Protein AF-A0A924Z614-F1 (afdb_monomer)

Secondary structure (DSSP, 8-state):
-----------B-HHHHHHHHHHH--S-PPPP-PPPHHHHHHHHHHSHHHHHHHHHHHHHHHTT-HHHHHHHHHHHHHHHHHHHHHHHHHHHHHHHHHHHH--PPP--BTTB--

Solvent-accessible surface area (backbone atoms only — not comparable to full-atom values): 6818 Å² total; per-residue (Å²): 142,79,84,80,80,72,80,83,72,43,51,52,40,71,65,59,49,53,50,46,41,70,74,73,44,73,101,63,79,77,79,77,77,76,80,46,72,68,56,54,54,55,52,51,63,67,34,70,66,50,47,50,51,53,50,50,29,51,47,29,47,73,73,66,38,51,68,62,16,50,51,49,50,50,52,51,52,51,52,52,51,48,51,59,53,48,53,59,51,53,55,51,51,53,50,52,52,51,65,74,56,57,88,75,79,87,54,49,42,69,60,36,80,104

Structure (mmCIF, N/CA/C/O backbone):
data_AF-A0A924Z614-F1
#
_entry.id   AF-A0A924Z614-F1
#
loop_
_atom_site.group_PDB
_atom_site.id
_atom_site.type_symbol
_atom_site.label_atom_id
_atom_site.label_alt_id
_atom_site.label_comp_id
_atom_site.label_asym_id
_atom_site.label_entity_id
_atom_site.label_seq_id
_atom_site.pdbx_PDB_ins_code
_atom_site.Cartn_x
_atom_site.Cartn_y
_atom_site.Cartn_z
_atom_site.occupancy
_atom_site.B_iso_or_equiv
_atom_site.auth_seq_id
_atom_site.auth_comp_id
_atom_site.auth_asym_id
_atom_site.auth_atom_id
_atom_site.pdbx_PDB_model_num
ATOM 1 N N . MET A 1 1 ? -10.675 27.454 47.982 1.00 48.25 1 MET A N 1
ATOM 2 C CA . MET A 1 1 ? -10.725 26.067 47.472 1.00 48.25 1 MET A CA 1
ATOM 3 C C . MET A 1 1 ? -12.167 25.591 47.541 1.00 48.25 1 MET A C 1
ATOM 5 O O . MET A 1 1 ? -12.594 25.146 48.593 1.00 48.25 1 MET A O 1
ATOM 9 N N . THR A 1 2 ? -12.934 25.720 46.464 1.00 43.28 2 THR A N 1
ATOM 10 C CA . THR A 1 2 ? -14.265 25.103 46.355 1.00 43.28 2 THR A CA 1
ATOM 11 C C . THR A 1 2 ? -14.354 24.495 44.966 1.00 43.28 2 THR A C 1
ATOM 13 O O . THR A 1 2 ? -14.625 25.180 43.987 1.00 43.28 2 THR A O 1
ATOM 16 N N . ALA A 1 3 ? -14.014 23.209 44.880 1.00 51.31 3 ALA A N 1
ATOM 17 C CA . ALA A 1 3 ? -14.248 22.415 43.687 1.00 51.31 3 ALA A CA 1
ATOM 18 C C . ALA A 1 3 ? -15.766 22.273 43.523 1.00 51.31 3 ALA A C 1
ATOM 20 O O . ALA A 1 3 ? -16.432 21.674 44.367 1.00 51.31 3 ALA A O 1
ATOM 21 N N . THR A 1 4 ? -16.323 22.869 42.474 1.00 51.91 4 THR A N 1
ATOM 22 C CA . THR A 1 4 ? -17.692 22.617 42.028 1.00 51.91 4 THR A CA 1
ATOM 23 C C . THR A 1 4 ? -17.805 21.136 41.679 1.00 51.91 4 THR A C 1
ATOM 25 O O . THR A 1 4 ? -17.219 20.669 40.706 1.00 51.91 4 THR A O 1
ATOM 28 N N . ALA A 1 5 ? -18.512 20.371 42.511 1.00 57.16 5 ALA A N 1
ATOM 29 C CA . ALA A 1 5 ? -18.805 18.972 42.241 1.00 57.16 5 ALA A CA 1
ATOM 30 C C . ALA A 1 5 ? -19.811 18.901 41.084 1.00 57.16 5 ALA A C 1
ATOM 32 O O . ALA A 1 5 ? -21.004 19.128 41.277 1.00 57.16 5 ALA A O 1
ATOM 33 N N . THR A 1 6 ? -19.329 18.632 39.872 1.00 62.25 6 THR A N 1
ATOM 34 C CA . THR A 1 6 ? -20.188 18.350 38.718 1.00 62.25 6 THR A CA 1
ATOM 35 C C . THR A 1 6 ? -21.057 17.128 39.043 1.00 62.25 6 THR A C 1
ATOM 37 O O . THR A 1 6 ? -20.505 16.111 39.483 1.00 62.25 6 THR A O 1
ATOM 40 N N . PRO A 1 7 ? -22.391 17.188 38.868 1.00 63.25 7 PRO A N 1
ATOM 41 C CA . PRO A 1 7 ? -23.253 16.029 39.067 1.00 63.25 7 PRO A CA 1
ATOM 42 C C . PRO A 1 7 ? -22.748 14.860 38.214 1.00 63.25 7 PRO A C 1
ATOM 44 O O . PRO A 1 7 ? -22.509 15.025 37.019 1.00 63.25 7 PRO A O 1
ATOM 47 N N . ARG A 1 8 ? -22.554 13.678 38.815 1.00 69.50 8 ARG A N 1
ATOM 48 C CA . ARG A 1 8 ? -22.259 12.467 38.040 1.00 69.50 8 ARG A CA 1
ATOM 49 C C . ARG A 1 8 ? -23.538 12.050 37.331 1.00 69.50 8 ARG A C 1
ATOM 51 O O . ARG A 1 8 ? -24.411 11.443 37.947 1.00 69.50 8 ARG A O 1
ATOM 58 N N . GLU A 1 9 ? -23.657 12.406 36.060 1.00 79.62 9 GLU A N 1
ATOM 59 C CA . GLU A 1 9 ? -24.752 11.914 35.234 1.00 79.62 9 GLU A CA 1
ATOM 60 C C . GLU A 1 9 ? -24.675 10.382 35.124 1.00 79.62 9 GLU A C 1
ATOM 62 O O . GLU A 1 9 ? -23.574 9.839 35.009 1.00 79.62 9 GLU A O 1
ATOM 67 N N . PRO A 1 10 ? -25.814 9.666 35.163 1.00 81.38 10 PRO A N 1
ATOM 68 C CA . PRO A 1 10 ? -25.871 8.202 35.250 1.00 81.38 10 PRO A CA 1
ATOM 69 C C . PRO A 1 10 ? -25.364 7.449 34.002 1.00 81.38 10 PRO A C 1
ATOM 71 O O . PRO A 1 10 ? -25.465 6.225 33.938 1.00 81.38 10 PRO A O 1
ATOM 74 N N . GLY A 1 11 ? -24.772 8.135 33.024 1.00 86.06 11 GLY A N 1
ATOM 75 C CA . GLY A 1 11 ? -24.385 7.539 31.749 1.00 86.06 11 GLY A CA 1
ATOM 76 C C . GLY A 1 11 ? -25.604 7.206 30.885 1.00 86.06 11 GLY A C 1
ATOM 77 O O . GLY A 1 11 ? -26.749 7.441 31.273 1.00 86.06 11 GLY A O 1
ATOM 78 N N . LEU A 1 12 ? -25.360 6.682 29.683 1.00 90.25 12 LEU A N 1
ATOM 79 C CA . LEU A 1 12 ? -26.441 6.306 28.768 1.00 90.25 12 LEU A CA 1
ATOM 80 C C . LEU A 1 12 ? -27.204 5.089 29.298 1.00 90.25 12 LEU A C 1
ATOM 82 O O . LEU A 1 12 ? -26.605 4.174 29.876 1.00 9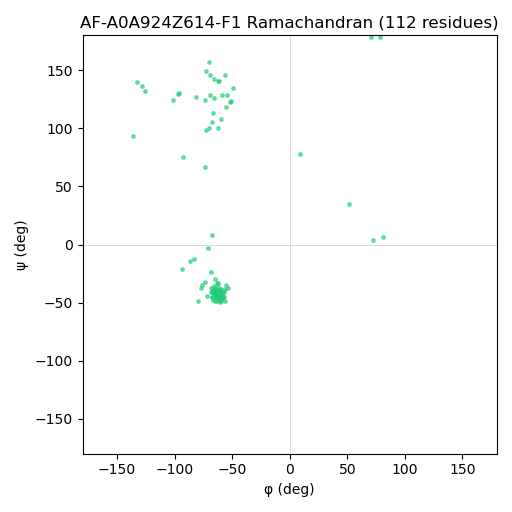0.25 12 LEU A O 1
ATOM 86 N N . SER A 1 13 ? -28.514 5.046 29.038 1.00 91.25 13 SER A N 1
ATOM 87 C CA . SER A 1 13 ? -29.279 3.828 29.289 1.00 91.25 13 SER A CA 1
ATOM 88 C C . SER A 1 13 ? -28.909 2.729 28.294 1.00 91.25 13 SER A C 1
ATOM 90 O O . SER A 1 13 ? -28.457 3.002 27.174 1.00 91.25 13 SER A O 1
ATOM 92 N N . THR A 1 14 ? -29.148 1.469 28.659 1.00 90.38 14 THR A N 1
ATOM 93 C CA . THR A 1 14 ? -28.920 0.342 27.739 1.00 90.38 14 THR A CA 1
ATOM 94 C C . THR A 1 14 ? -29.696 0.498 26.423 1.00 90.38 14 THR A C 1
ATOM 96 O O . THR A 1 14 ? -29.148 0.223 25.354 1.00 90.38 14 THR A O 1
ATOM 99 N N . THR A 1 15 ? -30.926 1.016 26.476 1.00 92.62 15 THR A N 1
ATOM 100 C CA . THR A 1 15 ? -31.752 1.315 25.296 1.00 92.62 15 THR A CA 1
ATOM 101 C C . THR A 1 15 ? -31.181 2.443 24.439 1.00 92.62 15 THR A C 1
ATOM 103 O O . THR A 1 15 ? -31.045 2.263 23.233 1.00 92.62 15 THR A O 1
ATOM 106 N N . GLN A 1 16 ? -30.787 3.573 25.036 1.00 91.94 16 GLN A N 1
ATOM 107 C CA . GLN A 1 16 ? -30.197 4.699 24.298 1.00 91.94 16 GLN A CA 1
ATOM 108 C C . GLN A 1 16 ? -28.894 4.305 23.612 1.00 91.94 16 GLN A C 1
ATOM 110 O O . GLN A 1 16 ? -28.629 4.695 22.480 1.00 91.94 16 GLN A O 1
ATOM 115 N N . ALA A 1 17 ? -28.071 3.515 24.292 1.00 91.44 17 ALA A N 1
ATOM 116 C CA . ALA A 1 17 ? -26.808 3.088 23.733 1.00 91.44 17 ALA A CA 1
ATOM 117 C C . ALA A 1 17 ? -26.976 2.023 22.635 1.00 91.44 17 ALA A C 1
ATOM 119 O O . ALA A 1 17 ? -26.188 2.011 21.695 1.00 91.44 17 ALA A O 1
ATOM 120 N N . ALA A 1 18 ? -27.995 1.159 22.718 1.00 93.38 18 ALA A N 1
ATOM 121 C CA . ALA A 1 18 ? -28.350 0.250 21.625 1.00 93.38 18 ALA A CA 1
ATOM 122 C C . ALA A 1 18 ? -28.869 1.017 20.401 1.00 93.38 18 ALA A C 1
ATOM 124 O O . ALA A 1 18 ? -28.501 0.695 19.276 1.00 93.38 18 ALA A O 1
ATOM 125 N N . GLN A 1 19 ? -29.670 2.061 20.629 1.00 95.69 19 GLN A N 1
ATOM 126 C CA . GLN A 1 19 ? -30.159 2.925 19.563 1.00 95.69 19 GLN A CA 1
ATOM 127 C C . GLN A 1 19 ? -29.007 3.659 18.865 1.00 95.69 19 GLN A C 1
ATOM 129 O O . GLN A 1 19 ? -28.884 3.572 17.649 1.00 95.69 19 GLN A O 1
ATOM 134 N N . ARG A 1 20 ? -28.099 4.280 19.628 1.00 93.12 20 ARG A N 1
ATOM 135 C CA . ARG A 1 20 ? -26.906 4.923 19.055 1.00 93.12 20 ARG A CA 1
ATOM 136 C C . ARG A 1 20 ? -25.992 3.942 18.339 1.00 93.12 20 ARG A C 1
ATOM 138 O O . ARG A 1 20 ? -25.459 4.271 17.296 1.00 93.12 20 ARG A O 1
ATOM 145 N N . LEU A 1 21 ? -25.840 2.718 18.842 1.00 93.19 21 LEU A N 1
ATOM 146 C CA . LEU A 1 21 ? -25.066 1.697 18.133 1.00 93.19 21 LEU A CA 1
ATOM 147 C C . LEU A 1 21 ? -25.686 1.343 16.770 1.00 93.19 21 LEU A C 1
ATOM 149 O O . LEU A 1 21 ? -24.950 1.022 15.843 1.00 93.19 21 LEU A O 1
ATOM 153 N N . ALA A 1 22 ? -27.014 1.389 16.644 1.00 94.94 22 ALA A N 1
ATOM 154 C CA . ALA A 1 22 ? -27.699 1.159 15.375 1.00 94.94 22 ALA A CA 1
ATOM 155 C C . ALA A 1 22 ? -27.605 2.364 14.421 1.00 94.94 22 ALA A C 1
ATOM 157 O O . ALA A 1 22 ? -27.531 2.164 13.212 1.00 94.94 22 ALA A O 1
ATOM 158 N N . GLU A 1 23 ? -27.610 3.589 14.954 1.00 95.69 23 GLU A N 1
ATOM 159 C CA . GLU A 1 23 ? -27.530 4.836 14.179 1.00 95.69 23 GLU A CA 1
ATOM 160 C C . GLU A 1 23 ? -26.092 5.159 13.738 1.00 95.69 23 GLU A C 1
ATOM 162 O O . GLU A 1 23 ? -25.847 5.417 12.561 1.00 95.69 23 GLU A O 1
ATOM 167 N N . ASP A 1 24 ? -25.140 5.097 14.670 1.00 92.94 24 ASP A N 1
ATOM 168 C CA . ASP A 1 24 ? -23.743 5.501 14.473 1.00 92.94 24 ASP A CA 1
ATOM 169 C C . ASP A 1 24 ? -22.841 4.326 14.059 1.00 92.94 24 ASP A C 1
ATOM 171 O O . ASP A 1 24 ? -21.760 4.519 13.499 1.00 92.94 24 ASP A O 1
ATOM 175 N N . GLY A 1 25 ? -23.269 3.092 14.340 1.00 90.31 25 GLY A N 1
ATOM 176 C CA . GLY A 1 25 ? -22.445 1.901 14.169 1.00 90.31 25 GLY A CA 1
ATOM 177 C C . GLY A 1 25 ? -21.422 1.698 15.298 1.00 90.31 25 GLY A C 1
ATOM 178 O O . GLY A 1 25 ? -21.350 2.461 16.267 1.00 90.31 25 GLY A O 1
ATOM 179 N N . PRO A 1 26 ? -20.633 0.612 15.233 1.00 87.69 26 PRO A N 1
ATOM 180 C CA . PRO A 1 26 ? -19.600 0.343 16.224 1.00 87.69 26 PRO A CA 1
ATOM 181 C C . PRO A 1 26 ? -18.494 1.401 16.160 1.00 87.69 26 PRO A C 1
ATOM 183 O O . PRO A 1 26 ? -18.061 1.791 15.078 1.00 87.69 26 PRO A O 1
ATOM 186 N N . ASN A 1 27 ? -17.962 1.789 17.324 1.00 86.44 27 ASN A N 1
ATOM 187 C CA . ASN A 1 27 ? -16.755 2.615 17.422 1.00 86.44 27 ASN A CA 1
ATOM 188 C C . ASN A 1 27 ? -15.508 1.783 17.067 1.00 86.44 27 ASN A C 1
ATOM 190 O O . ASN A 1 27 ? -14.689 1.447 17.922 1.00 86.44 27 ASN A O 1
ATOM 194 N N . ALA A 1 28 ? -15.425 1.382 15.804 1.00 77.00 28 ALA A N 1
ATOM 195 C CA . ALA A 1 28 ? -14.323 0.652 15.219 1.00 77.00 28 ALA A CA 1
ATOM 196 C C . ALA A 1 28 ? -13.848 1.421 13.989 1.00 77.00 28 ALA A C 1
ATOM 198 O O . ALA A 1 28 ? -14.642 1.822 13.139 1.00 77.00 28 ALA A O 1
ATOM 199 N N . LEU A 1 29 ? -12.535 1.614 13.887 1.00 69.50 29 LEU A N 1
ATOM 200 C CA . LEU A 1 29 ? -11.941 2.120 12.657 1.00 69.50 29 LEU A CA 1
ATOM 201 C C . LEU A 1 29 ? -12.210 1.105 11.534 1.00 69.50 29 LEU A C 1
ATOM 203 O O . LEU A 1 29 ? -12.103 -0.103 11.786 1.00 69.50 29 LEU A O 1
ATOM 207 N N . PRO A 1 30 ? -12.522 1.560 10.306 1.00 67.31 30 PRO A N 1
ATOM 208 C CA . PRO A 1 30 ? -12.591 0.678 9.152 1.00 67.31 30 PRO A CA 1
ATOM 209 C C . PRO A 1 30 ? -11.323 -0.173 9.096 1.00 67.31 30 PRO A C 1
ATOM 211 O O . PRO A 1 30 ? -10.221 0.345 9.296 1.00 67.31 30 PRO A O 1
ATOM 214 N N . ALA A 1 31 ? -11.463 -1.479 8.857 1.00 65.31 31 ALA A N 1
ATOM 215 C CA . ALA A 1 31 ? -10.298 -2.308 8.589 1.00 65.31 31 ALA A CA 1
ATOM 216 C C . ALA A 1 31 ? -9.558 -1.677 7.404 1.00 65.31 31 ALA A C 1
ATOM 218 O O . ALA A 1 31 ? -10.152 -1.514 6.335 1.00 65.31 31 ALA A O 1
ATOM 219 N N . GLY A 1 32 ? -8.309 -1.254 7.627 1.00 61.78 32 GLY A N 1
ATOM 220 C CA . GLY A 1 32 ? -7.493 -0.636 6.591 1.00 61.78 32 GLY A CA 1
ATOM 221 C C . GLY A 1 32 ? -7.518 -1.531 5.361 1.00 61.78 32 GLY A C 1
ATOM 222 O O . GLY A 1 32 ? -7.258 -2.734 5.454 1.00 61.78 32 GLY A O 1
ATOM 223 N N . GLN A 1 33 ? -7.939 -0.976 4.229 1.00 62.31 33 GLN A N 1
ATOM 224 C CA . GLN A 1 33 ? -8.016 -1.735 2.995 1.00 62.31 33 GLN A CA 1
ATOM 225 C C . GLN A 1 33 ? -6.578 -2.059 2.599 1.00 62.31 33 GLN A C 1
ATOM 227 O O . GLN A 1 33 ? -5.840 -1.160 2.204 1.00 62.31 33 GLN A O 1
ATOM 232 N N . ARG A 1 34 ? -6.168 -3.321 2.785 1.00 68.81 34 ARG A N 1
ATOM 233 C CA . ARG A 1 34 ? -4.810 -3.764 2.451 1.00 68.81 34 ARG A CA 1
ATOM 234 C C . ARG A 1 34 ? -4.510 -3.351 1.024 1.00 68.81 34 ARG A C 1
ATOM 236 O O . ARG A 1 34 ? -5.262 -3.718 0.110 1.00 68.81 34 ARG A O 1
ATOM 243 N N . ARG A 1 35 ? -3.443 -2.581 0.827 1.00 76.38 35 ARG A N 1
ATOM 244 C CA . ARG A 1 35 ? -3.082 -2.155 -0.523 1.00 76.38 35 ARG A CA 1
ATOM 245 C C . ARG A 1 35 ? -2.688 -3.399 -1.306 1.00 76.38 35 ARG A C 1
ATOM 247 O O . ARG A 1 35 ? -1.866 -4.203 -0.873 1.00 76.38 35 ARG A O 1
ATOM 254 N N . THR A 1 36 ? -3.323 -3.613 -2.454 1.00 85.56 36 THR A N 1
ATOM 255 C CA . THR A 1 36 ? -2.960 -4.755 -3.299 1.00 85.56 36 THR A CA 1
ATOM 256 C C . THR A 1 36 ? -1.614 -4.484 -3.964 1.00 85.56 36 THR A C 1
ATOM 258 O O . THR A 1 36 ? -1.301 -3.341 -4.292 1.00 85.56 36 THR A O 1
ATOM 261 N N . LEU A 1 37 ? -0.832 -5.535 -4.226 1.00 83.38 37 LEU A N 1
ATOM 262 C CA . LEU A 1 37 ? 0.453 -5.402 -4.926 1.00 83.38 37 LEU A CA 1
ATOM 263 C C . LEU A 1 37 ? 0.305 -4.662 -6.266 1.00 83.38 37 LEU A C 1
ATOM 265 O O . LEU A 1 37 ? 1.143 -3.838 -6.614 1.00 83.38 37 LEU A O 1
ATOM 269 N N . LEU A 1 38 ? -0.796 -4.907 -6.985 1.00 87.25 38 LEU A N 1
ATOM 270 C CA . LEU A 1 38 ? -1.108 -4.217 -8.237 1.00 87.25 38 LEU A CA 1
ATOM 271 C C . LEU A 1 38 ? -1.376 -2.722 -8.036 1.00 87.25 38 LEU A C 1
ATOM 273 O O . LEU A 1 38 ? -0.953 -1.923 -8.866 1.00 87.25 38 LEU A O 1
ATOM 277 N N . ALA A 1 39 ? -2.049 -2.339 -6.947 1.00 89.50 39 ALA A N 1
ATOM 278 C CA . ALA A 1 39 ? -2.289 -0.934 -6.632 1.00 89.50 39 ALA A CA 1
ATOM 279 C C . ALA A 1 39 ? -0.980 -0.194 -6.328 1.00 89.50 39 ALA A C 1
ATOM 281 O O . ALA A 1 39 ? -0.782 0.907 -6.831 1.00 89.50 39 ALA A O 1
ATOM 282 N N . ILE A 1 40 ? -0.069 -0.819 -5.573 1.00 88.00 40 ILE A N 1
ATOM 283 C CA . ILE A 1 40 ? 1.231 -0.221 -5.237 1.00 88.00 40 ILE A CA 1
ATOM 284 C C . ILE A 1 40 ? 2.078 -0.049 -6.500 1.00 88.00 40 ILE A C 1
ATOM 286 O O . ILE A 1 40 ? 2.568 1.041 -6.764 1.00 88.00 40 ILE A O 1
ATOM 290 N N . VAL A 1 41 ? 2.187 -1.091 -7.334 1.00 88.62 41 VAL A N 1
ATOM 291 C CA . VAL A 1 41 ? 2.919 -1.001 -8.609 1.00 88.62 41 VAL A CA 1
ATOM 292 C C . VAL A 1 41 ? 2.309 0.062 -9.525 1.00 88.62 41 VAL A C 1
ATOM 294 O O . VAL A 1 41 ? 3.042 0.844 -10.123 1.00 88.62 41 VAL A O 1
ATOM 297 N N . GLY A 1 42 ? 0.978 0.113 -9.628 1.00 92.00 42 GLY A N 1
ATOM 298 C CA . GLY A 1 42 ? 0.281 1.109 -10.439 1.00 92.00 42 GLY A CA 1
ATOM 299 C C . GLY A 1 42 ? 0.561 2.543 -9.991 1.00 92.00 42 GLY A C 1
ATOM 300 O O . GLY A 1 42 ? 0.822 3.398 -10.832 1.00 92.00 42 GLY A O 1
ATOM 301 N N . GLU A 1 43 ? 0.560 2.797 -8.683 1.00 90.31 43 GLU A N 1
ATOM 302 C CA . GLU A 1 43 ? 0.890 4.106 -8.115 1.00 90.31 43 GLU A CA 1
ATOM 303 C C . GLU A 1 43 ? 2.366 4.464 -8.336 1.00 90.31 43 GLU A C 1
ATOM 305 O O . GLU A 1 43 ? 2.654 5.553 -8.826 1.00 90.31 43 GLU A O 1
ATOM 310 N N . THR A 1 44 ? 3.298 3.534 -8.094 1.00 89.19 44 THR A N 1
ATOM 311 C CA . THR A 1 44 ? 4.733 3.773 -8.325 1.00 89.19 44 THR A CA 1
ATOM 312 C C . THR A 1 44 ? 5.034 4.106 -9.789 1.00 89.19 44 THR A C 1
ATOM 314 O O . THR A 1 44 ? 5.842 4.986 -10.070 1.00 89.19 44 THR A O 1
ATOM 317 N N . LEU A 1 45 ? 4.359 3.456 -10.743 1.00 88.50 45 LEU A N 1
ATOM 318 C CA . LEU A 1 45 ? 4.510 3.762 -12.172 1.00 88.50 45 LEU A CA 1
ATOM 319 C C . LEU A 1 45 ? 3.958 5.143 -12.562 1.00 88.50 45 LEU A C 1
ATOM 321 O O . LEU A 1 45 ? 4.381 5.696 -13.577 1.00 88.50 45 LEU A O 1
ATOM 325 N N . GLN A 1 46 ? 3.018 5.693 -11.789 1.00 93.56 46 GLN A N 1
ATOM 326 C CA . GLN A 1 46 ? 2.461 7.033 -12.003 1.00 93.56 46 GLN A CA 1
ATO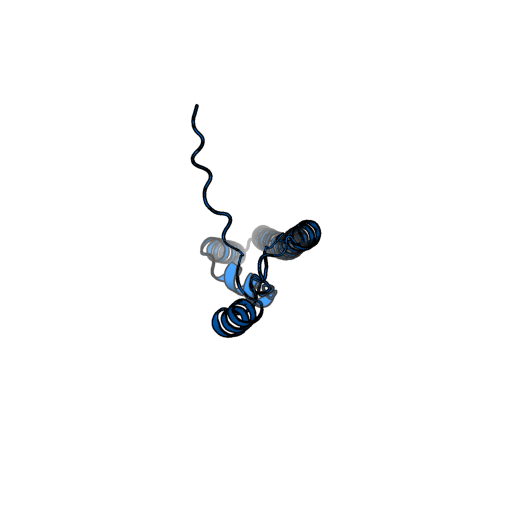M 327 C C . GLN A 1 46 ? 3.334 8.140 -11.401 1.00 93.56 46 GLN A C 1
ATOM 329 O O . GLN A 1 46 ? 3.129 9.315 -11.713 1.00 93.56 46 GLN A O 1
ATOM 334 N N . GLU A 1 47 ? 4.321 7.798 -10.569 1.00 93.75 47 GLU A N 1
ATOM 335 C CA . GLU A 1 47 ? 5.227 8.787 -10.003 1.00 93.75 47 GLU A CA 1
ATOM 336 C C . GLU A 1 47 ? 6.148 9.381 -11.086 1.00 93.75 47 GLU A C 1
ATOM 338 O O . GLU A 1 47 ? 6.856 8.644 -11.783 1.00 93.75 47 GLU A O 1
ATOM 343 N N . PRO A 1 48 ? 6.230 10.722 -11.203 1.00 93.38 48 PRO A N 1
ATOM 344 C CA . PRO A 1 48 ? 7.048 11.379 -12.224 1.00 93.38 48 PRO A CA 1
ATOM 345 C C . PRO A 1 48 ? 8.520 10.949 -12.208 1.00 93.38 48 PRO A C 1
ATOM 347 O O . PRO A 1 48 ? 9.161 10.846 -13.254 1.00 93.38 48 PRO A O 1
ATOM 350 N N . MET A 1 49 ? 9.057 10.673 -11.017 1.00 92.38 49 MET A N 1
ATOM 351 C CA . MET A 1 49 ? 10.443 10.247 -10.834 1.00 92.38 49 MET A CA 1
ATOM 352 C C . MET A 1 49 ? 10.70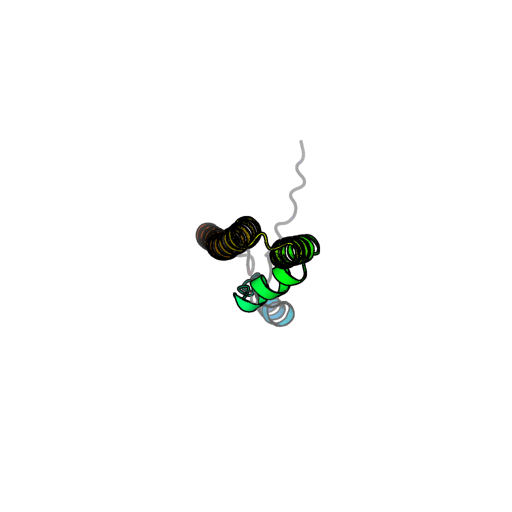2 8.863 -11.436 1.00 92.38 49 MET A C 1
ATOM 354 O O . MET A 1 49 ? 11.733 8.654 -12.073 1.00 92.38 49 MET A O 1
ATOM 358 N N . PHE A 1 50 ? 9.755 7.934 -11.289 1.00 90.94 50 PHE A N 1
ATOM 359 C CA . PHE A 1 50 ? 9.865 6.591 -11.852 1.00 90.94 50 PHE A CA 1
ATOM 360 C C . PHE A 1 50 ? 9.790 6.629 -13.381 1.00 90.94 50 PHE A C 1
ATOM 362 O O . PHE A 1 50 ? 10.592 5.991 -14.063 1.00 90.94 50 PHE A O 1
ATOM 369 N N . GLY A 1 51 ? 8.899 7.462 -13.929 1.00 90.94 51 GLY A N 1
ATOM 370 C CA . GLY A 1 51 ? 8.848 7.736 -15.366 1.00 90.94 51 GLY A CA 1
ATOM 371 C C . GLY A 1 51 ? 10.170 8.290 -15.911 1.00 90.94 51 GLY A C 1
ATOM 372 O O . GLY A 1 51 ? 10.634 7.854 -16.965 1.00 90.94 51 GLY A O 1
ATOM 373 N N . LEU A 1 52 ? 10.824 9.190 -15.167 1.00 93.12 52 LEU A N 1
ATOM 374 C CA . LEU A 1 52 ? 12.134 9.732 -15.538 1.00 93.12 52 LEU A CA 1
ATOM 375 C C . LEU A 1 52 ? 13.229 8.653 -15.547 1.00 93.12 52 LEU A C 1
ATOM 377 O O . LEU A 1 52 ? 14.039 8.616 -16.471 1.00 93.12 52 LEU A O 1
ATOM 381 N N . LEU A 1 53 ? 13.237 7.756 -14.558 1.00 91.75 53 LEU A N 1
ATOM 382 C CA . LEU A 1 53 ? 14.167 6.622 -14.493 1.00 91.75 53 LEU A CA 1
ATOM 383 C C . LEU A 1 53 ? 13.988 5.667 -15.677 1.00 91.75 53 LEU A C 1
ATOM 385 O O . LEU A 1 53 ? 14.972 5.269 -16.297 1.00 91.75 53 LEU A O 1
ATOM 389 N N . LEU A 1 54 ? 12.744 5.339 -16.034 1.00 90.00 54 LEU A N 1
ATOM 390 C CA . LEU A 1 54 ? 12.452 4.505 -17.202 1.00 90.00 54 LEU A CA 1
ATOM 391 C C . LEU A 1 54 ? 12.897 5.179 -18.506 1.00 90.00 54 LEU A C 1
ATOM 393 O O . LEU A 1 54 ? 13.494 4.524 -19.359 1.00 90.00 54 LEU A O 1
ATOM 397 N N . ALA A 1 55 ? 12.664 6.488 -18.645 1.00 92.06 55 ALA A N 1
ATOM 398 C CA . ALA A 1 55 ? 13.131 7.256 -19.795 1.00 92.06 55 ALA A CA 1
ATOM 399 C C . ALA A 1 55 ? 14.666 7.284 -19.878 1.00 92.06 55 ALA A C 1
ATOM 401 O O . ALA A 1 55 ? 15.222 7.078 -20.955 1.00 92.06 55 ALA A O 1
ATOM 402 N N . ALA A 1 56 ? 15.354 7.480 -18.750 1.00 91.56 56 ALA A N 1
ATOM 403 C CA . ALA A 1 56 ? 16.812 7.449 -18.676 1.00 91.56 56 ALA A CA 1
ATOM 404 C C . ALA A 1 56 ? 17.374 6.065 -19.037 1.00 91.56 56 ALA A C 1
ATOM 406 O O . ALA A 1 56 ? 18.283 5.971 -19.858 1.00 91.56 56 ALA A O 1
ATOM 407 N N . GLY A 1 57 ? 16.799 4.987 -18.492 1.00 89.25 57 GLY A N 1
ATOM 408 C CA . GLY A 1 57 ? 17.156 3.616 -18.866 1.00 89.25 57 GLY A CA 1
ATOM 409 C C . GLY A 1 57 ? 16.953 3.354 -20.361 1.00 89.25 57 GLY A C 1
ATOM 410 O O . GLY A 1 57 ? 17.840 2.819 -21.018 1.00 89.25 57 GLY A O 1
ATOM 411 N N . GLY A 1 58 ? 15.827 3.808 -20.923 1.00 89.06 58 GLY A N 1
ATOM 412 C CA . GLY A 1 58 ? 15.553 3.731 -22.359 1.00 89.06 58 GLY A CA 1
ATOM 413 C C . GLY A 1 58 ? 16.557 4.515 -23.209 1.0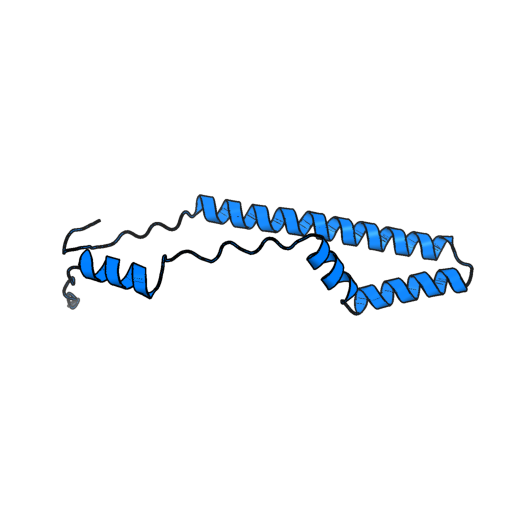0 89.06 58 GLY A C 1
ATOM 414 O O . GLY A 1 58 ? 17.009 4.011 -24.235 1.00 89.06 58 GLY A O 1
ATOM 415 N N . LEU A 1 59 ? 16.957 5.711 -22.766 1.00 92.38 59 LEU A N 1
ATOM 416 C CA . LEU A 1 59 ? 18.000 6.506 -23.418 1.00 92.38 59 LEU A CA 1
ATOM 417 C C . LEU A 1 59 ? 19.324 5.738 -23.467 1.00 92.38 59 LEU A C 1
ATOM 419 O O . LEU A 1 59 ? 19.889 5.618 -24.550 1.00 92.38 59 LEU A O 1
ATOM 423 N N . TYR A 1 60 ? 19.787 5.156 -22.356 1.00 91.06 60 TYR A N 1
ATOM 424 C CA . TYR A 1 60 ? 21.024 4.358 -22.340 1.00 91.06 60 TYR A CA 1
ATOM 425 C C . TYR A 1 60 ? 20.992 3.191 -23.335 1.00 91.06 60 TYR A C 1
ATOM 427 O O . TYR A 1 60 ? 21.959 2.984 -24.069 1.00 91.0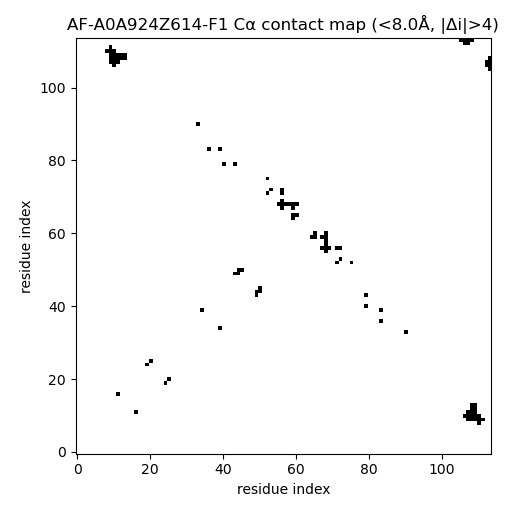6 60 TYR A O 1
ATOM 435 N N . LEU A 1 61 ? 19.855 2.494 -23.446 1.00 84.62 61 LEU A N 1
ATOM 436 C CA . LEU A 1 61 ? 19.679 1.432 -24.442 1.00 84.62 61 LEU A CA 1
ATOM 437 C C . LEU A 1 61 ? 19.791 1.963 -25.882 1.00 84.62 61 LEU A C 1
ATOM 439 O O . LEU A 1 61 ? 20.402 1.309 -26.725 1.00 84.62 61 LEU A O 1
ATOM 443 N N . VAL A 1 62 ? 19.241 3.150 -26.166 1.00 88.88 62 VAL A N 1
ATOM 444 C CA . VAL A 1 62 ? 19.339 3.805 -27.487 1.00 88.88 62 VAL A CA 1
ATOM 445 C C . VAL A 1 62 ? 20.767 4.258 -27.796 1.00 88.88 62 VAL A C 1
ATOM 447 O O . VAL A 1 62 ? 21.211 4.126 -28.934 1.00 88.88 62 VAL A O 1
ATOM 450 N N . PHE A 1 63 ? 21.509 4.746 -26.799 1.00 90.62 63 PHE A N 1
ATOM 451 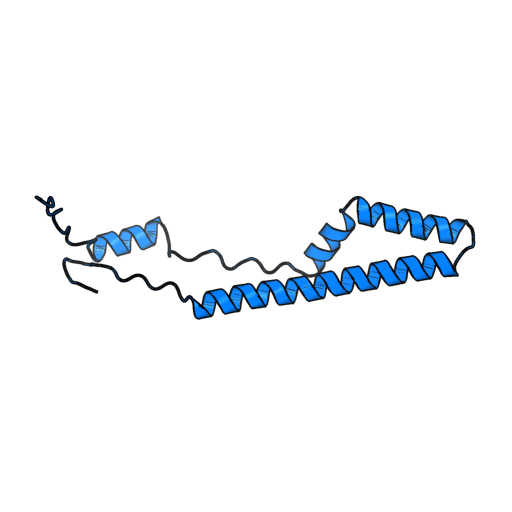C CA . PHE A 1 63 ? 22.924 5.108 -26.946 1.00 90.62 63 PHE A CA 1
ATOM 452 C C . PHE A 1 63 ? 23.853 3.890 -27.103 1.00 90.62 63 PHE A C 1
ATOM 454 O O . PHE A 1 63 ? 25.047 4.063 -27.337 1.00 90.62 63 PHE A O 1
ATOM 461 N N . GLY A 1 64 ? 23.312 2.668 -27.034 1.00 86.38 64 GLY A N 1
ATOM 462 C CA . GLY A 1 64 ? 24.064 1.422 -27.171 1.00 86.38 64 GLY A CA 1
ATOM 463 C C . GLY A 1 64 ? 24.778 0.997 -25.890 1.00 86.38 64 GLY A C 1
ATOM 464 O O . GLY A 1 64 ? 25.514 0.010 -25.902 1.00 86.38 64 GLY A O 1
ATOM 465 N N . ASP A 1 65 ? 24.536 1.701 -24.786 1.00 88.38 65 ASP A N 1
ATOM 466 C CA . ASP A 1 65 ? 25.131 1.402 -23.496 1.00 88.38 65 ASP A CA 1
ATOM 467 C C . ASP A 1 65 ? 24.221 0.473 -22.684 1.00 88.38 65 ASP A C 1
ATOM 469 O O . ASP A 1 65 ? 23.472 0.857 -21.778 1.00 88.38 65 ASP A O 1
ATOM 473 N N . LEU A 1 66 ? 24.236 -0.794 -23.098 1.00 87.69 66 LEU A N 1
ATOM 474 C CA . LEU A 1 66 ? 23.418 -1.839 -22.492 1.00 87.69 66 LEU A CA 1
ATOM 475 C C . LEU A 1 66 ? 23.781 -2.071 -21.027 1.00 87.69 66 LEU A C 1
ATOM 477 O O . LEU A 1 66 ? 22.905 -2.431 -20.247 1.00 87.69 66 LEU A O 1
ATOM 481 N N . HIS A 1 67 ? 25.049 -1.906 -20.654 1.00 90.81 67 HIS A N 1
ATOM 482 C CA . HIS A 1 67 ? 25.513 -2.256 -19.319 1.00 90.81 67 HIS A CA 1
ATOM 483 C C . HIS A 1 67 ? 24.981 -1.244 -18.292 1.00 90.81 67 HIS A C 1
ATOM 485 O O . HIS A 1 67 ? 24.395 -1.635 -17.276 1.00 90.81 67 HIS A O 1
ATOM 491 N N . GLU A 1 68 ? 25.053 0.043 -18.615 1.00 89.19 68 GLU A N 1
ATOM 492 C CA . GLU A 1 68 ? 24.540 1.148 -17.811 1.00 89.19 68 GLU A CA 1
ATOM 493 C C . GLU A 1 68 ? 23.007 1.109 -17.752 1.00 89.19 68 GLU A C 1
ATOM 495 O O . GLU A 1 68 ? 22.420 1.191 -16.667 1.00 89.19 68 GLU A O 1
ATOM 500 N N . GLY A 1 69 ? 22.348 0.894 -18.898 1.00 89.94 69 GLY A N 1
ATOM 501 C CA . GLY A 1 69 ? 20.892 0.766 -18.973 1.00 89.94 69 GLY A CA 1
ATOM 502 C C . GLY A 1 69 ? 20.357 -0.408 -18.146 1.00 89.94 69 GLY A C 1
ATOM 503 O O . GLY A 1 69 ? 19.418 -0.242 -17.364 1.00 89.94 69 GLY A O 1
ATOM 504 N N . LEU A 1 70 ? 20.977 -1.588 -18.260 1.00 90.12 70 LEU A N 1
ATOM 505 C CA . LEU A 1 70 ? 20.574 -2.779 -17.507 1.00 90.12 70 LEU A CA 1
ATOM 506 C C . LEU A 1 70 ? 20.829 -2.610 -16.005 1.00 90.12 70 LEU A C 1
ATOM 508 O O . LEU A 1 70 ? 19.991 -3.003 -15.195 1.00 90.12 70 LEU A O 1
ATOM 512 N N . THR A 1 71 ? 21.954 -1.992 -15.631 1.00 92.25 71 THR A N 1
ATOM 513 C CA . THR A 1 71 ? 22.285 -1.700 -14.230 1.00 92.25 71 THR A CA 1
ATOM 514 C C . THR A 1 71 ? 21.240 -0.775 -13.608 1.00 92.25 71 THR A C 1
ATOM 516 O O . THR A 1 71 ? 20.732 -1.065 -12.524 1.00 92.25 71 THR A O 1
ATOM 519 N N . LEU A 1 72 ? 20.848 0.296 -14.308 1.00 91.75 72 LEU A N 1
ATOM 520 C CA . LEU A 1 72 ? 19.803 1.214 -13.849 1.00 91.75 72 LEU A CA 1
ATOM 521 C C . LEU A 1 72 ? 18.462 0.496 -13.671 1.00 91.75 72 LEU A C 1
ATOM 523 O O . LEU A 1 72 ? 17.839 0.607 -12.614 1.00 91.75 72 LEU A O 1
ATOM 527 N N . VAL A 1 73 ? 18.028 -0.274 -14.673 1.00 89.06 73 VAL A N 1
ATOM 528 C CA . VAL A 1 73 ? 16.766 -1.028 -14.603 1.00 89.06 73 VAL A CA 1
ATOM 529 C C . VAL A 1 73 ? 16.791 -2.035 -13.450 1.00 89.06 73 VAL A C 1
ATOM 531 O O . VAL A 1 73 ? 15.808 -2.148 -12.718 1.00 89.06 73 VAL A O 1
ATOM 534 N N . ALA A 1 74 ? 17.915 -2.717 -13.220 1.00 93.12 74 ALA A N 1
ATOM 535 C CA . ALA A 1 74 ? 18.068 -3.627 -12.090 1.00 93.12 74 ALA A CA 1
ATOM 536 C C . ALA A 1 74 ? 17.896 -2.904 -10.742 1.00 93.12 74 ALA A C 1
ATOM 538 O O . ALA A 1 74 ? 17.141 -3.375 -9.891 1.00 93.12 74 ALA A O 1
ATOM 539 N N . PHE A 1 75 ? 18.516 -1.734 -10.556 1.00 93.62 75 PHE A N 1
ATOM 540 C CA . PHE A 1 75 ? 18.343 -0.928 -9.340 1.00 93.62 75 PHE A CA 1
ATOM 541 C C . PHE A 1 75 ? 16.900 -0.468 -9.124 1.00 93.62 75 PHE A C 1
ATOM 543 O O . PHE A 1 75 ? 16.404 -0.500 -7.993 1.00 93.62 75 PHE A O 1
ATOM 550 N N . VAL A 1 76 ? 16.213 -0.074 -10.198 1.00 91.94 76 VAL A N 1
ATOM 551 C CA . VAL A 1 76 ? 14.798 0.312 -10.152 1.00 91.94 76 VAL A CA 1
ATOM 552 C C . VAL A 1 76 ? 13.935 -0.865 -9.690 1.00 91.94 76 VAL A C 1
ATOM 554 O O . VAL A 1 76 ? 13.107 -0.703 -8.795 1.00 91.94 76 VAL A O 1
ATOM 557 N N . LEU A 1 77 ? 14.168 -2.065 -10.230 1.00 92.06 77 LEU A N 1
ATOM 558 C CA . LEU A 1 77 ? 13.444 -3.276 -9.831 1.00 92.06 77 LEU A CA 1
ATOM 559 C C . LEU A 1 77 ? 13.722 -3.676 -8.377 1.00 92.06 77 LEU A C 1
ATOM 561 O O . LEU A 1 77 ? 12.793 -4.044 -7.659 1.00 92.06 77 LEU A O 1
ATOM 565 N N . VAL A 1 78 ? 14.977 -3.577 -7.925 1.00 95.25 78 VAL A N 1
ATOM 566 C CA . VAL A 1 78 ? 15.346 -3.843 -6.525 1.00 95.25 78 VAL A CA 1
ATOM 567 C C . VAL A 1 78 ? 14.649 -2.861 -5.589 1.00 95.25 78 VAL A C 1
ATOM 569 O O . VAL A 1 78 ? 14.063 -3.280 -4.593 1.00 95.25 78 VAL A O 1
ATOM 572 N N . THR A 1 79 ? 14.664 -1.570 -5.922 1.00 91.62 79 THR A N 1
ATOM 573 C CA . THR A 1 79 ? 13.997 -0.533 -5.123 1.00 91.62 79 THR A CA 1
ATOM 574 C C . THR A 1 79 ? 12.491 -0.769 -5.067 1.00 91.62 79 THR A C 1
ATOM 576 O O . THR A 1 79 ? 11.921 -0.761 -3.982 1.00 91.62 79 THR A O 1
ATOM 579 N N . LEU A 1 80 ? 11.855 -1.075 -6.203 1.00 90.69 80 LEU A N 1
ATOM 580 C CA . LEU A 1 80 ? 10.430 -1.406 -6.254 1.00 90.69 80 LEU A CA 1
ATOM 581 C C . LEU A 1 80 ? 10.102 -2.628 -5.382 1.00 90.69 80 LEU A C 1
ATOM 583 O O . LEU A 1 80 ? 9.155 -2.597 -4.600 1.00 90.69 80 LEU A O 1
ATOM 587 N N . GLY A 1 81 ? 10.902 -3.694 -5.477 1.00 91.62 81 GLY A N 1
ATOM 588 C CA . GLY A 1 81 ? 10.739 -4.888 -4.646 1.00 91.62 81 GLY A CA 1
ATOM 589 C C . GLY A 1 81 ? 10.896 -4.592 -3.154 1.00 91.62 81 GLY A C 1
ATOM 590 O O . GLY A 1 81 ? 10.121 -5.095 -2.337 1.00 91.62 81 GLY A O 1
ATOM 591 N N . LEU A 1 82 ? 11.854 -3.736 -2.794 1.00 92.00 82 LEU A N 1
ATOM 592 C CA . LEU A 1 82 ? 12.048 -3.288 -1.421 1.00 92.00 82 LEU A CA 1
ATOM 593 C C . LEU A 1 82 ? 10.846 -2.478 -0.920 1.00 92.00 82 LEU A C 1
ATOM 595 O O . LEU A 1 82 ? 10.382 -2.740 0.185 1.00 92.00 82 LEU A O 1
ATOM 599 N N . THR A 1 83 ? 10.305 -1.560 -1.722 1.00 88.62 83 THR A N 1
ATOM 600 C CA . THR A 1 83 ? 9.094 -0.798 -1.381 1.00 88.62 83 THR A CA 1
ATOM 601 C C . THR A 1 83 ? 7.909 -1.727 -1.125 1.00 88.62 83 THR A C 1
ATOM 603 O O . THR A 1 83 ? 7.244 -1.610 -0.098 1.00 88.62 83 THR A O 1
ATOM 606 N N . LEU A 1 84 ? 7.690 -2.720 -1.994 1.00 87.00 84 LEU A N 1
ATOM 607 C CA . LEU A 1 84 ? 6.632 -3.721 -1.805 1.00 87.00 84 LEU A CA 1
ATOM 608 C C . LEU A 1 84 ? 6.821 -4.525 -0.510 1.00 87.00 84 LEU A C 1
ATOM 610 O O . LEU A 1 84 ? 5.855 -4.816 0.197 1.00 87.00 84 LEU A O 1
ATOM 614 N N . TYR A 1 85 ? 8.065 -4.875 -0.179 1.00 88.88 85 TYR A N 1
ATOM 615 C CA . TYR A 1 85 ? 8.387 -5.554 1.074 1.00 88.88 85 TYR A CA 1
ATOM 616 C C . TYR A 1 85 ? 8.172 -4.651 2.300 1.00 88.88 85 TYR A C 1
ATOM 618 O O . TYR A 1 85 ? 7.668 -5.110 3.327 1.00 88.88 85 TYR A O 1
ATOM 626 N N . GLN A 1 86 ? 8.541 -3.373 2.215 1.00 88.44 86 GLN A N 1
ATOM 627 C CA . GLN A 1 86 ? 8.382 -2.401 3.298 1.00 88.44 86 GLN A CA 1
ATOM 628 C C . GLN A 1 86 ? 6.910 -2.141 3.615 1.00 88.44 86 GLN A C 1
ATOM 630 O O . GLN A 1 86 ? 6.546 -2.167 4.791 1.00 88.44 86 GLN A O 1
ATOM 635 N N . GLU A 1 87 ? 6.066 -1.989 2.593 1.00 86.38 87 GLU A N 1
ATOM 636 C CA . GLU A 1 87 ? 4.628 -1.754 2.762 1.00 86.38 87 GLU A CA 1
ATOM 637 C C . GLU A 1 87 ? 3.980 -2.864 3.604 1.00 86.38 87 GLU A C 1
ATOM 639 O O . GLU A 1 87 ? 3.319 -2.608 4.612 1.00 86.38 87 GLU A O 1
ATOM 644 N N . GLY A 1 88 ? 4.263 -4.126 3.263 1.00 82.81 88 GLY A N 1
ATOM 645 C CA . GLY A 1 88 ? 3.721 -5.270 3.994 1.00 82.81 88 GLY A CA 1
ATOM 646 C C . GLY A 1 88 ?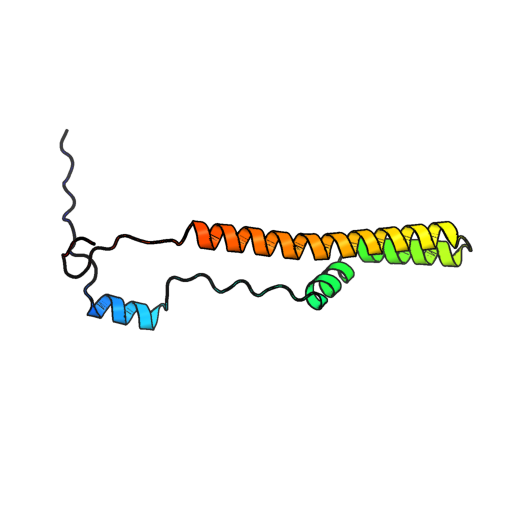 4.204 -5.364 5.445 1.00 82.81 88 GLY A C 1
ATOM 647 O O . GLY A 1 88 ? 3.480 -5.874 6.300 1.00 82.81 88 GLY A O 1
ATOM 648 N N . ASN A 1 89 ? 5.412 -4.886 5.752 1.00 85.38 89 ASN A N 1
ATOM 649 C CA . ASN A 1 89 ? 5.909 -4.841 7.129 1.00 85.38 89 ASN A CA 1
ATOM 650 C C . ASN A 1 89 ? 5.291 -3.688 7.927 1.00 85.38 89 ASN A C 1
ATOM 652 O O . ASN A 1 89 ? 4.974 -3.876 9.102 1.00 85.38 89 ASN A O 1
ATOM 656 N N . ALA A 1 90 ? 5.083 -2.528 7.298 1.00 84.06 90 ALA A N 1
ATOM 657 C CA . ALA A 1 90 ? 4.435 -1.380 7.923 1.00 84.06 90 ALA A CA 1
ATOM 658 C C . ALA A 1 90 ? 2.983 -1.700 8.311 1.00 84.06 90 ALA A C 1
ATOM 660 O O . ALA A 1 90 ? 2.598 -1.477 9.460 1.00 84.06 90 ALA A O 1
ATOM 661 N N . GLU A 1 91 ? 2.210 -2.317 7.408 1.00 83.00 91 GLU A N 1
ATOM 662 C CA . GLU A 1 91 ? 0.840 -2.758 7.706 1.00 83.00 91 GLU A CA 1
ATOM 663 C C . GLU A 1 91 ? 0.801 -3.723 8.904 1.00 83.00 91 GLU A C 1
ATOM 665 O O . GLU A 1 91 ? -0.010 -3.560 9.817 1.00 83.00 91 GLU A O 1
ATOM 670 N N . ARG A 1 92 ? 1.716 -4.703 8.953 1.00 83.38 92 ARG A N 1
ATOM 671 C CA . ARG A 1 92 ? 1.801 -5.661 10.073 1.00 83.38 92 ARG A CA 1
ATOM 672 C C . ARG A 1 92 ? 2.158 -4.990 11.394 1.00 83.38 92 ARG A C 1
ATOM 674 O O . ARG A 1 92 ? 1.622 -5.379 12.427 1.00 83.38 92 ARG A O 1
ATOM 681 N N . ALA A 1 93 ? 3.059 -4.010 11.372 1.00 85.81 93 ALA A N 1
ATOM 682 C CA . ALA A 1 93 ? 3.440 -3.271 12.569 1.00 85.81 93 ALA A CA 1
ATOM 683 C C . ALA A 1 93 ? 2.255 -2.470 13.132 1.00 85.81 93 ALA A C 1
ATOM 685 O O . ALA A 1 93 ? 2.023 -2.489 14.340 1.00 85.81 93 ALA A O 1
ATOM 686 N N . ILE A 1 94 ? 1.474 -1.821 12.262 1.00 84.62 94 ILE A N 1
ATOM 687 C CA . ILE A 1 94 ? 0.269 -1.084 12.661 1.00 84.62 94 ILE A CA 1
ATOM 688 C C . ILE A 1 94 ? -0.780 -2.033 13.249 1.00 84.62 94 ILE A C 1
ATOM 690 O O . ILE A 1 94 ? -1.336 -1.736 14.307 1.00 84.62 94 ILE A O 1
ATOM 694 N N . GLU A 1 95 ? -1.025 -3.181 12.613 1.00 83.69 95 GLU A N 1
ATOM 695 C CA . GLU A 1 95 ? -1.983 -4.168 13.128 1.00 83.69 95 GLU A CA 1
ATOM 696 C C . GLU A 1 95 ? -1.548 -4.703 14.501 1.00 83.69 95 GLU A C 1
ATOM 698 O O . GLU A 1 95 ? -2.346 -4.725 15.433 1.00 83.69 95 GLU A O 1
ATOM 703 N N . ALA A 1 96 ? -0.263 -5.027 14.676 1.00 83.94 96 ALA A N 1
ATOM 704 C CA . ALA A 1 96 ? 0.263 -5.481 15.962 1.00 83.94 96 ALA A CA 1
ATOM 705 C C . ALA A 1 96 ? 0.110 -4.420 17.068 1.00 83.94 96 ALA A C 1
ATOM 707 O O . ALA A 1 96 ? -0.255 -4.747 18.197 1.00 83.94 96 ALA A O 1
ATOM 708 N N . LEU A 1 97 ? 0.345 -3.138 16.763 1.00 83.31 97 LEU A N 1
ATOM 709 C CA . LEU A 1 97 ? 0.097 -2.050 17.715 1.00 83.31 97 LEU A CA 1
ATOM 710 C C . LEU A 1 97 ? -1.394 -1.918 18.055 1.00 83.31 97 LEU A C 1
ATOM 712 O O . LEU A 1 97 ? -1.736 -1.658 19.212 1.00 83.31 97 LEU A O 1
ATOM 716 N N . ARG A 1 98 ? -2.284 -2.115 17.077 1.00 78.31 98 ARG A N 1
ATOM 717 C CA . ARG A 1 98 ? -3.738 -2.101 17.287 1.00 78.31 98 ARG A CA 1
ATOM 718 C C . ARG A 1 98 ? -4.185 -3.231 18.214 1.00 78.31 98 ARG A C 1
ATOM 720 O O . ARG A 1 98 ? -4.946 -2.981 19.148 1.00 78.31 98 ARG A O 1
ATOM 727 N N . ASP A 1 99 ? -3.657 -4.433 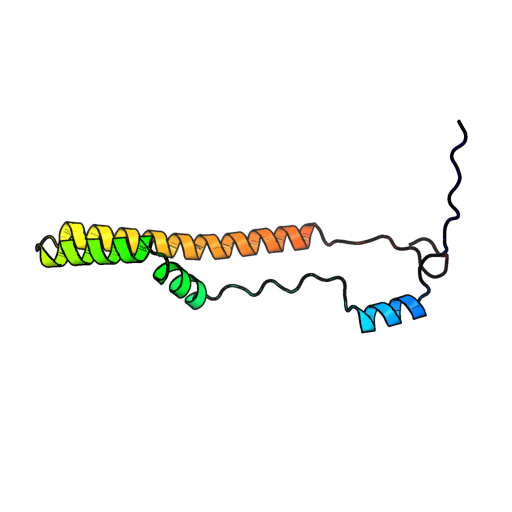18.011 1.00 80.50 99 ASP A N 1
ATOM 728 C CA . ASP A 1 99 ? -3.951 -5.594 18.854 1.00 80.50 99 ASP A CA 1
ATOM 729 C C . ASP A 1 99 ? -3.463 -5.394 20.295 1.00 80.50 99 ASP A C 1
ATOM 731 O O . ASP A 1 99 ? -4.188 -5.689 21.248 1.00 80.50 99 ASP A O 1
ATOM 735 N N . LEU A 1 100 ? -2.265 -4.824 20.473 1.00 82.19 100 LEU A N 1
ATOM 736 C CA . LEU A 1 100 ? -1.713 -4.519 21.797 1.00 82.19 100 LEU A CA 1
ATOM 737 C C . LEU A 1 100 ? -2.506 -3.443 22.541 1.00 82.19 100 LEU A C 1
ATOM 739 O O . LEU A 1 100 ? -2.615 -3.488 23.766 1.00 82.19 100 LEU A O 1
ATOM 743 N N . THR A 1 101 ? -3.033 -2.457 21.817 1.00 76.56 101 THR A N 1
ATOM 744 C CA . THR A 1 101 ? -3.727 -1.322 22.433 1.00 76.56 101 THR A CA 1
ATOM 745 C C . THR A 1 101 ? -5.199 -1.578 22.700 1.00 76.56 101 THR A C 1
ATOM 747 O O . THR A 1 101 ? -5.749 -0.789 23.467 1.00 76.56 101 THR A O 1
ATOM 750 N N . SER A 1 102 ? -5.805 -2.642 22.125 1.00 70.69 102 SER A N 1
ATOM 751 C CA . SER A 1 102 ? -7.218 -3.061 22.259 1.00 70.69 102 SER A CA 1
ATOM 752 C C . SER A 1 102 ? -8.042 -2.001 23.001 1.00 70.69 102 SER A C 1
ATOM 754 O O . SER A 1 102 ? -8.250 -2.158 24.211 1.00 70.69 102 SER A O 1
ATOM 756 N N . PRO A 1 103 ? -8.445 -0.901 22.334 1.00 69.06 103 PRO A N 1
ATOM 757 C CA . PRO A 1 103 ? -8.952 0.275 23.022 1.00 69.06 103 PRO A CA 1
ATOM 758 C C . PRO A 1 103 ? -10.226 -0.090 23.786 1.00 69.06 103 PRO A C 1
ATOM 760 O O . PRO A 1 103 ? -11.303 -0.232 23.210 1.00 69.06 103 PRO A O 1
ATOM 763 N N . ARG A 1 104 ? -10.101 -0.306 25.097 1.00 75.94 104 ARG A N 1
ATOM 764 C CA . ARG A 1 104 ? -11.226 -0.596 25.985 1.00 75.94 104 ARG A CA 1
ATOM 765 C C . ARG A 1 104 ? -11.560 0.674 26.738 1.00 75.94 104 ARG A C 1
ATOM 767 O O . ARG A 1 104 ? -10.708 1.248 27.410 1.00 75.94 104 ARG A O 1
ATOM 774 N N . ALA A 1 105 ? -12.810 1.095 26.629 1.00 82.44 105 ALA A N 1
ATOM 775 C CA . ALA A 1 105 ? -13.340 2.189 27.420 1.00 82.44 105 ALA A CA 1
ATOM 776 C C . ALA A 1 105 ? -14.091 1.624 28.630 1.00 82.44 105 ALA A C 1
ATOM 778 O O . ALA A 1 105 ? -14.958 0.762 28.480 1.00 82.44 105 ALA A O 1
ATOM 779 N N . LEU A 1 106 ? -13.778 2.133 29.822 1.00 84.69 106 LEU A N 1
ATOM 780 C CA . LEU A 1 106 ? -14.639 1.985 30.992 1.00 84.69 106 LEU A CA 1
ATOM 781 C C . LEU A 1 106 ? -15.844 2.919 30.807 1.00 84.69 106 LEU A C 1
ATOM 783 O O . LEU A 1 106 ? -15.656 4.118 30.600 1.00 84.69 106 LEU A O 1
ATOM 787 N N . VAL A 1 107 ? -17.070 2.394 30.872 1.00 87.56 107 VAL A N 1
ATOM 788 C CA . VAL A 1 107 ? -18.291 3.181 30.624 1.00 87.56 107 VAL A CA 1
ATOM 789 C C . VAL A 1 107 ? -19.309 3.030 31.749 1.00 87.56 107 VAL A C 1
ATOM 791 O O . VAL A 1 107 ? -19.589 1.929 32.203 1.00 87.56 107 VAL A O 1
ATOM 794 N N . LEU A 1 108 ? -19.910 4.141 32.172 1.00 88.31 108 LEU A N 1
ATOM 795 C CA . LEU A 1 108 ? -21.056 4.135 33.081 1.00 88.31 108 LEU A CA 1
ATOM 796 C C . LEU A 1 108 ? -22.331 3.860 32.268 1.00 88.31 108 LEU A C 1
ATOM 798 O O . LEU A 1 108 ? -22.583 4.563 31.284 1.00 88.31 108 LEU A O 1
ATOM 802 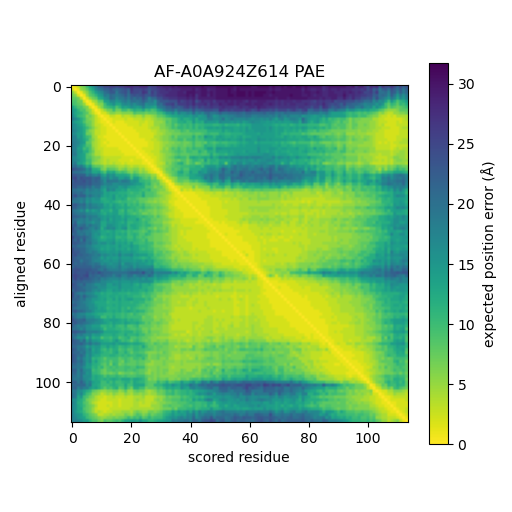N N . ARG A 1 109 ? -23.134 2.866 32.663 1.00 87.75 109 ARG A N 1
ATOM 803 C CA . ARG A 1 109 ? -24.451 2.599 32.055 1.00 87.75 109 ARG A CA 1
ATOM 804 C C . ARG A 1 109 ? -25.515 2.387 33.109 1.00 87.75 109 ARG A C 1
ATOM 806 O O . ARG A 1 109 ? -25.265 1.724 34.111 1.00 87.75 109 ARG A O 1
ATOM 813 N N . ASP A 1 110 ? -26.707 2.926 32.865 1.00 87.50 110 ASP A N 1
ATOM 814 C CA . ASP A 1 110 ? -27.854 2.803 33.777 1.00 87.50 110 ASP A CA 1
ATOM 815 C C . ASP A 1 110 ? -27.508 3.200 35.236 1.00 87.50 110 ASP A C 1
ATOM 817 O O . ASP A 1 110 ? -27.967 2.587 36.200 1.00 87.50 110 ASP A O 1
ATOM 821 N N . GLY A 1 111 ? -26.634 4.198 35.410 1.00 85.75 111 GLY A N 1
ATOM 822 C CA . GLY A 1 111 ? -26.133 4.664 36.707 1.00 85.75 111 GLY A CA 1
ATOM 823 C C . GLY A 1 111 ? -25.149 3.719 37.402 1.00 85.75 111 GLY A C 1
ATOM 824 O O . GLY A 1 111 ? -24.737 4.001 38.528 1.00 85.75 111 GLY A O 1
ATOM 825 N N . ARG A 1 112 ? -24.762 2.607 36.766 1.00 83.62 112 ARG A N 1
ATOM 826 C CA . ARG A 1 112 ? -23.850 1.612 37.335 1.00 83.62 112 ARG A CA 1
ATOM 827 C C . ARG A 1 112 ? -22.410 1.849 36.871 1.00 83.62 112 ARG A C 1
ATOM 829 O O . ARG A 1 112 ? -22.201 2.005 35.664 1.00 83.62 112 ARG A O 1
ATOM 836 N N . PRO A 1 113 ? -21.433 1.873 37.803 1.00 78.75 113 PRO A N 1
ATOM 837 C CA . PRO A 1 113 ? -20.013 1.860 37.465 1.00 78.75 113 PRO A CA 1
ATOM 838 C C . PRO A 1 113 ? -19.663 0.634 36.603 1.00 78.75 113 PRO A C 1
ATOM 840 O O . PRO A 1 113 ? -20.303 -0.407 36.773 1.00 78.75 113 PRO A O 1
ATOM 843 N N . PRO A 1 114 ? -18.705 0.782 35.673 1.00 70.38 114 PRO A N 1
ATOM 844 C CA . PRO A 1 114 ? -18.207 -0.309 34.833 1.00 70.38 114 PRO A CA 1
ATOM 845 C C . PRO A 1 114 ? -17.500 -1.420 35.612 1.00 70.38 114 PRO A C 1
ATOM 847 O O . PRO A 1 114 ? -17.006 -1.148 36.731 1.00 70.38 114 PRO A O 1
#

Foldseek 3Di:
DDDDDDPPDQFEAPVRVVVCCVVVNDPDDPDPPQQDLVNLVVVCCVDPVLVVLLVVLVVCVVVVNPVVSVVSVVVSVVVSVVVVVVSVVVSVVVVVVCVVCVPDDFGRYPSDGD

pLDDT: mean 84.32, std 10.79, range [43.28, 95.69]

Sequence (114 aa):
MTATATPREPGLSTTQAAQRLAEDGPNALPAGQRRTLLAIVGETLQEPMFGLLLAAGGLYLVFGDLHEGLTLVAFVLVTLGLTLYQEGNAERAIEALRDLTSPRALVLRDGRPP

Radius of gyration: 27.21 Å; Cα contacts (8 Å, |Δi|>4): 54; chains: 1; bounding box: 57×32×75 Å

Nearest PDB structures (foldseek):
  4h1w-assembly1_A  TM=5.934E-01  e=1.911E-02  Oryctolagus cuniculus
  6lly-assembly1_A  TM=6.662E-01  e=4.902E-02  Homo sapiens
  8d3v-assembly1_A  TM=6.168E-01  e=4.604E-02  Homo sapiens

Mean predicted aligned error: 10.02 Å